Protein AF-A0A7W0FUE1-F1 (afdb_monomer)

Secondary structure (DSSP, 8-state):
-HHHHHHH----S-SS--PPPPPTT--HHHHSSEEEEEE--TTSEEEETTEEEEE--GGGHHHHTT-EEEEEE-TT--EEEEETTEEE-EEE-SGGGTTTS-----HHHHHH-PPP---PPPTT-HHHHHTTTTTS---

Sequence (139 aa):
MDEFNNKFSKKPRGQFDAHRPIDSDCDLKRILARCEVRTLTKDLSFSFHSRYSKIVEPQIVNRLNSKKIEIRQDFFGNLRVFYEERELKFAPIEEFIETQEARLVDNKDKELWKPKKTHCPRRNHPWKRNGYRSYVQKK

Solvent-accessible surface area (backbone atoms only — not comparable to full-atom values): 9140 Å² total; per-residue (Å²): 112,66,74,57,48,67,75,70,64,70,84,72,97,62,91,70,86,84,73,79,82,80,60,93,85,62,58,57,67,68,71,74,21,54,76,46,81,46,61,27,35,85,82,37,32,44,75,56,95,96,41,44,33,30,58,72,51,84,92,46,51,86,75,46,42,68,32,71,31,42,39,33,32,31,95,89,65,53,79,49,36,27,48,88,91,44,78,54,57,65,43,75,52,79,65,68,76,63,76,65,57,71,72,83,69,50,75,70,57,55,74,67,59,70,79,78,82,70,89,73,78,60,88,85,35,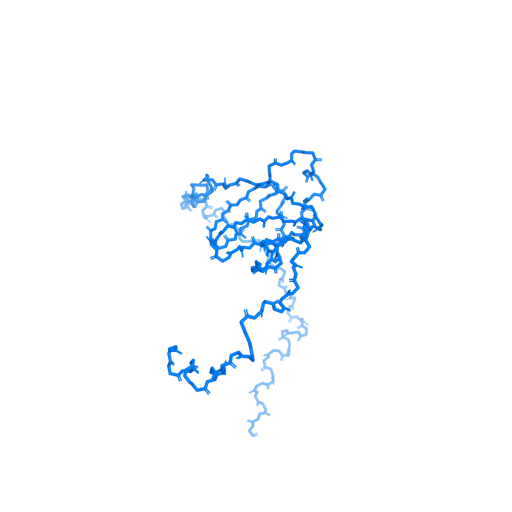66,72,68,68,57,71,76,66,80,82,78,79,85,130

Nearest PDB structures (foldseek):
  8b4h-assembly1_A  TM=6.522E-01  e=1.367E-03  Geobacillus stearothermophilus
  8wje-assembly2_E-2  TM=2.717E-01  e=3.021E+00  Bacillus phage SPO1

Radius of gyration: 27.84 Å; Cα contacts (8 Å, |Δi|>4): 119; chains: 1; bounding box: 56×69×71 Å

Structure (mmCIF, N/CA/C/O backbone):
data_AF-A0A7W0FUE1-F1
#
_entry.id   AF-A0A7W0FUE1-F1
#
loop_
_atom_site.group_PDB
_atom_site.id
_atom_site.type_symbol
_atom_site.label_atom_id
_atom_site.label_alt_id
_atom_site.label_comp_id
_atom_site.label_asym_id
_atom_site.label_entity_id
_atom_site.label_seq_id
_atom_site.pdbx_PDB_ins_code
_atom_site.Cartn_x
_atom_site.Cartn_y
_atom_site.Cartn_z
_atom_site.occupancy
_atom_site.B_iso_or_equiv
_atom_site.auth_seq_id
_atom_site.auth_comp_id
_atom_site.auth_asym_id
_atom_site.auth_atom_id
_atom_site.pdbx_PDB_model_num
ATOM 1 N N . MET A 1 1 ? -28.946 -11.403 7.476 1.00 63.22 1 MET A N 1
ATOM 2 C CA . MET A 1 1 ? -28.164 -10.674 8.501 1.00 63.22 1 MET A CA 1
ATOM 3 C C . MET A 1 1 ? -29.023 -10.414 9.733 1.00 63.22 1 MET A C 1
ATOM 5 O O . MET A 1 1 ? -28.592 -10.713 10.839 1.00 63.22 1 MET A O 1
ATOM 9 N N . ASP A 1 2 ? -30.271 -9.985 9.537 1.00 74.94 2 ASP A N 1
ATOM 10 C CA . ASP A 1 2 ? -31.214 -9.659 10.618 1.00 74.94 2 ASP A CA 1
ATOM 11 C C . ASP A 1 2 ? -31.546 -10.827 11.552 1.00 74.94 2 ASP A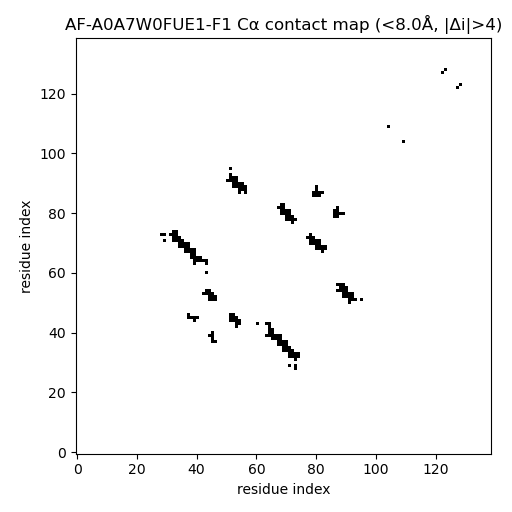 C 1
ATOM 13 O O . ASP A 1 2 ? -31.644 -10.650 12.763 1.00 74.94 2 ASP A O 1
ATOM 17 N N . GLU A 1 3 ? -31.635 -12.050 11.024 1.00 82.25 3 GLU A N 1
ATOM 18 C CA . GLU A 1 3 ? -31.939 -13.234 11.837 1.00 82.25 3 GLU A CA 1
ATOM 19 C C . GLU A 1 3 ? -30.837 -13.563 12.863 1.00 82.25 3 GLU A C 1
ATOM 21 O O . GLU A 1 3 ? -31.119 -14.022 13.970 1.00 82.25 3 GLU A O 1
ATOM 26 N N . PHE A 1 4 ? -29.574 -13.291 12.519 1.00 83.19 4 PHE A N 1
ATOM 27 C CA . PHE A 1 4 ? -28.440 -13.465 13.428 1.00 83.19 4 PHE A CA 1
ATOM 28 C C . PHE A 1 4 ? -28.345 -12.311 14.422 1.00 83.19 4 PHE A C 1
ATOM 30 O O . PHE A 1 4 ? -28.134 -12.547 15.612 1.00 83.19 4 PHE A O 1
ATOM 37 N N . ASN A 1 5 ? -28.584 -11.080 13.962 1.00 86.19 5 ASN A N 1
ATOM 38 C CA . ASN A 1 5 ? -28.639 -9.918 14.841 1.00 86.19 5 ASN A CA 1
ATOM 39 C C . ASN A 1 5 ? -29.691 -10.124 15.939 1.00 86.19 5 ASN A C 1
ATOM 41 O O . ASN A 1 5 ? -29.385 -9.900 17.104 1.00 86.19 5 ASN A O 1
ATOM 45 N N . ASN A 1 6 ? -30.874 -10.657 15.624 1.00 84.50 6 ASN A N 1
ATOM 46 C CA . ASN A 1 6 ? -31.910 -10.925 16.629 1.00 84.50 6 ASN A CA 1
ATOM 47 C C . ASN A 1 6 ? -31.505 -11.980 17.672 1.00 84.50 6 ASN A C 1
ATOM 49 O O . ASN A 1 6 ? -31.864 -11.848 18.838 1.00 84.50 6 ASN A O 1
ATOM 53 N N . LYS A 1 7 ? -30.747 -13.012 17.277 1.00 87.88 7 LYS A N 1
ATOM 54 C CA . LYS A 1 7 ? -30.308 -14.090 18.184 1.00 87.88 7 LYS A CA 1
ATOM 55 C C . LYS A 1 7 ? -29.190 -13.649 19.134 1.00 87.88 7 LYS A C 1
ATOM 57 O O . LYS A 1 7 ? -29.120 -14.146 20.255 1.00 87.88 7 LYS A O 1
ATOM 62 N N . PHE A 1 8 ? -28.324 -12.733 18.696 1.00 88.94 8 PHE A N 1
ATOM 63 C CA . PHE A 1 8 ? -27.112 -12.355 19.436 1.00 88.94 8 PHE A CA 1
ATOM 64 C C . PHE A 1 8 ? -27.120 -10.926 19.991 1.00 88.94 8 PHE A C 1
ATOM 66 O O . PHE A 1 8 ? -26.232 -10.570 20.767 1.00 88.94 8 PHE A O 1
ATOM 73 N N . SER A 1 9 ? -28.112 -10.102 19.642 1.00 88.44 9 SER A N 1
ATOM 74 C CA . SER A 1 9 ? -28.223 -8.746 20.183 1.00 88.44 9 SER A CA 1
ATOM 75 C C . SER A 1 9 ? -28.596 -8.775 21.659 1.00 88.44 9 SER A C 1
ATOM 77 O O . SER A 1 9 ? -29.559 -9.417 22.074 1.00 88.44 9 SER A O 1
ATOM 79 N N . LYS A 1 10 ? -27.863 -8.004 22.459 1.00 89.75 10 LYS A N 1
ATOM 80 C CA . LYS A 1 10 ? -28.157 -7.782 23.873 1.00 89.75 10 LYS A CA 1
ATOM 81 C C . LYS A 1 10 ? -28.365 -6.296 24.102 1.00 89.75 10 LYS A C 1
ATOM 83 O O . LYS A 1 10 ? -27.609 -5.478 23.583 1.00 89.75 10 LYS A O 1
ATOM 88 N N . LYS A 1 11 ? -29.385 -5.942 24.887 1.00 88.62 11 LYS A N 1
ATOM 89 C CA . LYS A 1 11 ? -29.613 -4.540 25.251 1.00 88.62 11 LYS A CA 1
ATOM 90 C C . LYS A 1 11 ? -28.397 -4.010 26.028 1.00 88.62 11 LYS A C 1
ATOM 92 O O . LYS A 1 11 ? -27.912 -4.720 26.918 1.00 88.62 11 LYS A O 1
ATOM 97 N N . PRO A 1 12 ? -27.905 -2.800 25.713 1.00 89.44 12 PRO A N 1
ATOM 98 C CA . PRO A 1 12 ? -26.817 -2.195 26.466 1.00 89.44 12 PRO A CA 1
ATOM 99 C C . PRO A 1 12 ? -27.251 -1.962 27.918 1.00 89.44 12 PRO A C 1
ATOM 101 O O . PRO A 1 12 ? -28.429 -1.742 28.203 1.00 89.44 12 PRO A O 1
ATOM 104 N N . ARG A 1 13 ? -26.293 -2.016 28.851 1.00 89.12 13 ARG A N 1
ATOM 105 C CA . ARG A 1 13 ? -26.558 -1.827 30.289 1.00 89.12 13 ARG A CA 1
ATOM 106 C C . ARG A 1 13 ? -26.971 -0.384 30.629 1.00 89.12 13 ARG A C 1
ATOM 108 O O . ARG A 1 13 ? -27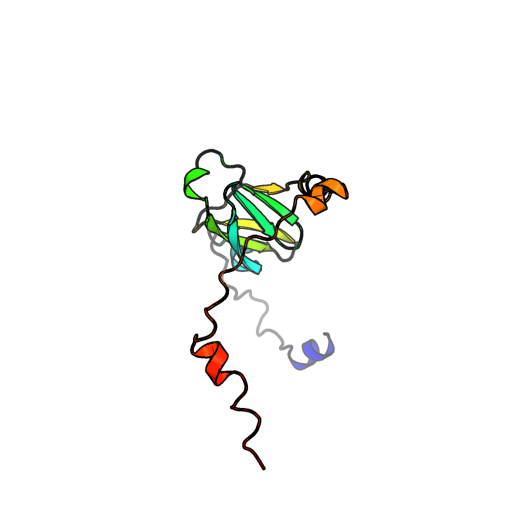.618 -0.171 31.647 1.00 89.12 13 ARG A O 1
ATOM 115 N N . GLY A 1 14 ? -26.617 0.584 29.788 1.00 91.12 14 GLY A N 1
ATOM 116 C CA . GLY A 1 14 ? -26.972 1.998 29.906 1.00 91.12 14 GLY A CA 1
ATOM 117 C C . GLY A 1 14 ? -26.669 2.742 28.603 1.00 91.12 14 GLY A C 1
ATOM 118 O O . GLY A 1 14 ? -26.087 2.161 27.692 1.00 91.12 14 GLY A O 1
ATOM 119 N N . GLN A 1 15 ? -27.074 4.010 28.510 1.00 89.12 15 GLN A N 1
ATOM 120 C CA . GLN A 1 15 ? -26.831 4.858 27.329 1.00 89.12 15 GLN A CA 1
ATOM 121 C C . GLN A 1 15 ? -25.467 5.565 27.331 1.00 89.12 15 GLN A C 1
ATOM 123 O O . GLN A 1 15 ? -25.146 6.249 26.365 1.00 89.12 15 GLN A O 1
ATOM 128 N N . PHE A 1 16 ? -24.680 5.446 28.403 1.00 91.12 16 PHE A N 1
ATOM 129 C CA . PHE A 1 16 ? -23.389 6.125 28.477 1.00 91.12 16 PHE A CA 1
ATOM 130 C C . PHE A 1 16 ? -22.373 5.475 27.533 1.00 91.12 16 PHE A C 1
ATOM 132 O O . PHE A 1 16 ? -22.318 4.249 27.409 1.00 91.12 16 PHE A O 1
ATOM 139 N N . ASP A 1 17 ? -21.561 6.307 26.884 1.00 89.38 17 ASP A N 1
ATOM 140 C CA . ASP A 1 17 ? -20.473 5.843 26.036 1.00 89.38 17 ASP A CA 1
ATOM 141 C C . ASP A 1 17 ? -19.307 5.359 26.909 1.00 89.38 17 ASP A C 1
ATOM 143 O O . ASP A 1 17 ? -18.710 6.129 27.661 1.00 89.38 17 ASP A O 1
ATOM 147 N N . ALA A 1 18 ? -19.024 4.058 26.850 1.00 90.38 18 ALA A N 1
ATOM 148 C CA . ALA A 1 18 ? -17.933 3.423 27.585 1.00 90.38 18 ALA A CA 1
ATOM 149 C C . ALA A 1 18 ? -16.675 3.220 26.722 1.00 90.38 18 ALA A C 1
ATOM 151 O O . ALA A 1 18 ? -15.718 2.591 27.183 1.00 90.38 18 ALA A O 1
ATOM 152 N N . HIS A 1 19 ? -16.676 3.677 25.464 1.00 90.06 19 HIS A N 1
ATOM 153 C CA . HIS A 1 19 ? -15.538 3.489 24.573 1.00 90.06 19 HIS A CA 1
ATOM 154 C C . HIS A 1 19 ? -14.358 4.368 24.988 1.00 90.06 19 HIS A C 1
ATOM 156 O O . HIS A 1 19 ? -14.504 5.489 25.477 1.00 90.06 19 HIS A O 1
ATOM 162 N N . ARG A 1 20 ? -13.150 3.850 24.759 1.00 90.12 20 ARG A N 1
ATOM 163 C CA . ARG A 1 20 ? -11.935 4.654 24.862 1.00 90.12 20 ARG A CA 1
ATOM 164 C C . ARG A 1 20 ? -11.859 5.571 23.633 1.00 90.12 20 ARG A C 1
ATOM 166 O O . ARG A 1 20 ? -11.996 5.053 22.522 1.00 90.12 20 ARG A O 1
ATOM 173 N N . PRO A 1 21 ? -11.616 6.884 23.800 1.00 90.25 21 PRO A N 1
ATOM 174 C CA . PRO A 1 21 ? -11.343 7.755 22.666 1.00 90.25 21 PRO A CA 1
ATOM 175 C C . PRO A 1 21 ? -10.100 7.263 21.920 1.00 90.25 21 PRO A C 1
ATOM 177 O O . PRO A 1 21 ? -9.165 6.733 22.517 1.00 90.25 21 PRO A O 1
ATOM 180 N N . ILE A 1 22 ? -10.110 7.416 20.603 1.00 89.81 22 ILE A N 1
ATOM 181 C CA . ILE A 1 22 ? -8.958 7.084 19.769 1.00 89.81 22 ILE A CA 1
ATOM 182 C C . ILE A 1 22 ? -7.878 8.147 19.970 1.00 89.81 22 ILE A C 1
ATOM 184 O O . ILE A 1 22 ? -8.178 9.342 19.957 1.00 89.81 22 ILE A O 1
ATOM 188 N N . ASP A 1 23 ? -6.633 7.702 20.134 1.00 91.50 23 ASP A N 1
ATOM 189 C CA . ASP A 1 23 ? -5.480 8.597 20.205 1.00 91.50 23 ASP A CA 1
ATOM 190 C C . ASP A 1 23 ? -5.328 9.376 18.893 1.00 91.50 23 ASP A C 1
ATOM 192 O O . ASP A 1 23 ? -5.528 8.834 17.804 1.00 91.50 23 ASP A O 1
ATOM 196 N N . SER A 1 24 ? -4.931 10.645 18.977 1.00 87.56 24 SER A N 1
ATOM 197 C CA . SER A 1 24 ? -4.775 11.524 17.807 1.00 87.56 24 SER A CA 1
ATOM 198 C C . SER A 1 24 ? -3.764 11.009 16.779 1.00 87.56 24 SER A C 1
ATOM 200 O O . SER A 1 24 ? -3.889 11.309 15.594 1.00 87.56 24 SER A O 1
ATOM 202 N N . ASP A 1 25 ? -2.808 10.192 17.219 1.00 89.50 25 ASP A N 1
ATOM 203 C CA . ASP A 1 25 ? -1.738 9.648 16.380 1.00 89.50 25 ASP A CA 1
ATOM 204 C C . ASP A 1 25 ? -2.117 8.298 15.737 1.00 89.50 25 ASP A C 1
ATOM 206 O O . ASP A 1 25 ? -1.354 7.727 14.953 1.00 89.50 25 ASP A O 1
ATOM 210 N N . CYS A 1 26 ? -3.303 7.760 16.049 1.00 90.88 26 CYS A N 1
ATOM 211 C CA . CYS A 1 26 ? -3.761 6.482 15.514 1.00 90.88 26 CYS A CA 1
ATOM 212 C C . CYS A 1 26 ? -4.316 6.624 14.087 1.00 90.88 26 CYS A C 1
ATOM 214 O O . CYS A 1 26 ? -5.451 7.046 13.861 1.00 90.88 26 CYS A O 1
ATOM 216 N N . ASP A 1 27 ? -3.546 6.158 13.102 1.00 90.88 27 ASP A N 1
ATOM 217 C CA . ASP A 1 27 ? -3.982 6.055 11.706 1.00 90.88 27 ASP A CA 1
ATOM 218 C C . ASP A 1 27 ? -4.855 4.805 11.479 1.00 90.88 27 ASP A C 1
ATOM 220 O O . ASP A 1 27 ? -4.394 3.747 11.036 1.00 90.88 27 ASP A O 1
ATOM 224 N N . LEU A 1 28 ? -6.155 4.928 11.767 1.00 90.81 28 LEU A N 1
ATOM 225 C CA . LEU A 1 28 ? -7.127 3.847 11.561 1.00 90.81 28 LEU A CA 1
ATOM 226 C C . LEU A 1 28 ? -7.197 3.363 10.111 1.00 90.81 28 LEU A C 1
ATOM 228 O O . LEU A 1 28 ? -7.376 2.166 9.878 1.00 90.81 28 LEU A O 1
ATOM 232 N N . LYS A 1 29 ? -7.025 4.268 9.138 1.00 90.56 29 LYS A N 1
ATOM 233 C CA . LYS A 1 29 ? -7.051 3.914 7.712 1.00 90.56 29 LYS A CA 1
ATOM 234 C C . LYS A 1 29 ? -5.903 2.975 7.371 1.00 90.56 29 LYS A C 1
ATOM 236 O O . LYS A 1 29 ? -6.061 2.083 6.549 1.00 90.56 29 LYS A O 1
ATOM 241 N N . ARG A 1 30 ? -4.745 3.157 8.006 1.00 91.06 30 ARG A N 1
ATOM 242 C CA . ARG A 1 30 ? -3.611 2.242 7.874 1.00 91.06 30 ARG A CA 1
ATOM 243 C C . ARG A 1 30 ? -3.849 0.931 8.626 1.00 91.06 30 ARG A C 1
ATOM 245 O O . ARG A 1 30 ? -3.518 -0.119 8.076 1.00 91.06 30 ARG A O 1
ATOM 252 N N . ILE A 1 31 ? -4.378 0.973 9.851 1.00 92.06 31 ILE A N 1
ATOM 253 C CA . ILE A 1 31 ? -4.544 -0.207 10.726 1.00 92.06 31 ILE A CA 1
ATOM 254 C C . ILE A 1 31 ? -5.589 -1.188 10.181 1.00 92.06 31 ILE A C 1
ATOM 256 O O . ILE A 1 31 ? -5.355 -2.393 10.188 1.00 92.06 31 ILE A O 1
ATOM 260 N N . LEU A 1 32 ? -6.724 -0.678 9.701 1.00 93.31 32 LEU A N 1
ATOM 261 C CA . LEU A 1 32 ? -7.861 -1.495 9.264 1.00 93.31 32 LEU A CA 1
ATOM 262 C C . LEU A 1 32 ? -7.810 -1.873 7.774 1.00 93.31 32 LEU A C 1
ATOM 264 O O . LEU A 1 32 ? -8.688 -2.584 7.288 1.00 93.31 32 LEU A O 1
ATOM 268 N N . ALA A 1 33 ? -6.794 -1.415 7.041 1.00 95.50 33 ALA A N 1
ATOM 269 C CA . ALA A 1 33 ? -6.636 -1.719 5.626 1.00 95.50 33 ALA A CA 1
ATOM 270 C C . ALA A 1 33 ? -6.188 -3.166 5.376 1.00 95.50 33 ALA A C 1
ATOM 272 O O . ALA A 1 33 ? -5.394 -3.749 6.118 1.00 95.50 33 ALA A O 1
ATOM 273 N N . ARG A 1 34 ? -6.615 -3.718 4.237 1.00 94.88 34 ARG A N 1
ATOM 274 C CA . ARG A 1 34 ? -6.070 -4.964 3.691 1.00 94.88 34 ARG A CA 1
ATOM 275 C C . ARG A 1 34 ? -4.609 -4.738 3.308 1.00 94.88 34 ARG A C 1
ATOM 277 O O . ARG A 1 34 ? -4.325 -3.873 2.486 1.00 94.88 34 ARG A O 1
ATOM 284 N N . CYS A 1 35 ? -3.702 -5.529 3.874 1.00 95.19 35 CYS A N 1
ATOM 285 C CA . CYS A 1 35 ? -2.266 -5.422 3.625 1.00 95.19 35 CYS A CA 1
ATOM 286 C C . CYS A 1 35 ? -1.772 -6.537 2.696 1.00 95.19 35 CYS A C 1
ATOM 288 O O . CYS A 1 35 ? -2.126 -7.705 2.868 1.00 95.19 35 CYS A O 1
ATOM 290 N N . GLU A 1 36 ? -0.929 -6.183 1.730 1.00 95.56 36 GLU A N 1
ATOM 291 C CA . GLU A 1 36 ? -0.266 -7.123 0.837 1.00 95.56 36 GLU A CA 1
ATOM 292 C C . GLU A 1 36 ? 1.177 -6.692 0.566 1.00 95.56 36 GLU A C 1
ATOM 294 O O . GLU A 1 36 ? 1.450 -5.525 0.291 1.00 95.56 36 GLU A O 1
ATOM 299 N N . VAL A 1 37 ? 2.115 -7.637 0.617 1.00 96.69 37 VAL A N 1
ATOM 300 C CA . VAL A 1 37 ? 3.533 -7.350 0.380 1.00 96.69 37 VAL A CA 1
ATOM 301 C C . VAL A 1 37 ? 3.883 -7.611 -1.078 1.00 96.69 37 VAL A C 1
ATOM 303 O O . VAL A 1 37 ? 3.651 -8.706 -1.593 1.00 96.69 37 VAL A O 1
ATOM 306 N N . ARG A 1 38 ? 4.496 -6.627 -1.739 1.00 95.44 38 ARG A N 1
ATOM 307 C CA . ARG A 1 38 ? 4.993 -6.747 -3.117 1.00 95.44 38 ARG A CA 1
ATOM 308 C C . ARG A 1 38 ? 6.454 -6.340 -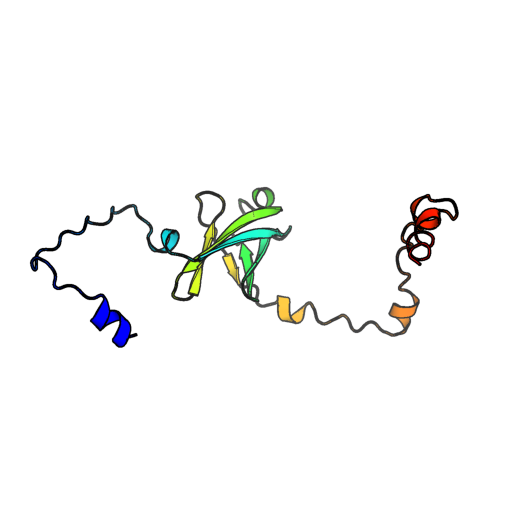3.205 1.00 95.44 38 ARG A C 1
ATOM 310 O O . ARG A 1 38 ? 6.946 -5.581 -2.382 1.00 95.44 38 ARG A O 1
ATOM 317 N N . THR A 1 39 ? 7.158 -6.861 -4.202 1.00 95.25 39 THR A N 1
ATOM 318 C CA . THR A 1 39 ? 8.545 -6.475 -4.479 1.00 95.25 39 THR A CA 1
ATOM 319 C C . THR A 1 39 ? 8.558 -5.467 -5.617 1.00 95.25 39 THR A C 1
ATOM 321 O O . THR A 1 39 ? 7.960 -5.726 -6.662 1.00 95.25 39 THR A O 1
ATOM 324 N N . LEU A 1 40 ? 9.237 -4.337 -5.422 1.00 94.06 40 LEU A N 1
ATOM 325 C CA . LEU A 1 40 ? 9.439 -3.347 -6.476 1.00 94.06 40 LEU A CA 1
ATOM 326 C C . LEU A 1 40 ? 10.373 -3.889 -7.559 1.00 94.06 40 LEU A C 1
ATOM 328 O O . LEU A 1 40 ? 11.385 -4.528 -7.267 1.00 94.06 40 LEU A O 1
ATOM 332 N N . THR A 1 41 ? 10.056 -3.594 -8.816 1.00 91.31 41 THR A N 1
ATOM 333 C CA . THR A 1 41 ? 10.952 -3.868 -9.943 1.00 91.31 41 THR A CA 1
ATOM 334 C C . THR A 1 41 ? 12.136 -2.894 -9.964 1.00 91.31 41 THR A C 1
ATOM 336 O O . THR A 1 41 ? 12.218 -1.948 -9.174 1.00 91.31 41 THR A O 1
ATOM 339 N N . LYS A 1 42 ? 13.054 -3.098 -10.916 1.00 87.75 42 LYS A N 1
ATOM 340 C CA . LYS A 1 42 ? 14.180 -2.187 -11.159 1.00 87.75 42 LYS A CA 1
ATOM 341 C C . LYS A 1 42 ? 13.727 -0.756 -11.471 1.00 87.75 42 LYS A C 1
ATOM 343 O O . LYS A 1 42 ? 14.390 0.186 -11.052 1.00 87.75 42 LYS A O 1
ATOM 348 N N . ASP A 1 43 ? 12.579 -0.607 -12.127 1.00 87.94 43 ASP A N 1
ATOM 349 C CA . ASP A 1 43 ? 12.012 0.689 -12.509 1.00 87.94 43 ASP A CA 1
ATOM 350 C C . ASP A 1 43 ? 11.061 1.258 -11.445 1.00 87.94 43 ASP A C 1
ATOM 352 O O . ASP A 1 43 ? 10.300 2.183 -11.731 1.00 87.94 43 ASP A O 1
ATOM 356 N N . LEU A 1 44 ? 11.089 0.701 -10.226 1.00 91.50 44 LEU A N 1
ATOM 357 C CA . LEU A 1 44 ? 10.197 1.030 -9.107 1.00 91.50 44 LEU A CA 1
ATOM 358 C C . LEU A 1 44 ? 8.710 0.905 -9.440 1.00 91.50 44 LEU A C 1
ATOM 360 O O . LEU A 1 44 ? 7.880 1.660 -8.925 1.00 91.50 44 LEU A O 1
ATOM 364 N N . SER A 1 45 ? 8.370 -0.041 -10.307 1.00 92.50 45 SER A N 1
ATOM 365 C CA . SER A 1 45 ? 6.986 -0.388 -10.584 1.00 92.50 45 SER A CA 1
ATOM 366 C C . SER A 1 45 ? 6.537 -1.574 -9.738 1.00 92.50 45 SER A C 1
ATOM 368 O O . SER A 1 45 ? 7.338 -2.411 -9.309 1.00 92.50 45 SER A O 1
ATOM 370 N N . PHE A 1 46 ? 5.236 -1.638 -9.493 1.00 93.31 46 PHE A N 1
ATOM 371 C CA . PHE A 1 46 ? 4.561 -2.777 -8.889 1.00 93.31 46 PHE A CA 1
ATOM 372 C C . PHE A 1 46 ? 3.173 -2.937 -9.513 1.00 93.31 46 PHE A C 1
ATOM 374 O O . PHE A 1 46 ? 2.632 -2.005 -10.111 1.00 93.31 46 PHE A O 1
ATOM 381 N N . SER A 1 47 ? 2.593 -4.126 -9.362 1.00 92.88 47 SER A N 1
ATOM 382 C CA . SER A 1 47 ? 1.212 -4.393 -9.748 1.00 92.88 47 SER A CA 1
ATOM 383 C C . SER A 1 47 ? 0.375 -4.807 -8.546 1.00 92.88 47 SER A C 1
ATOM 385 O O . SER A 1 47 ? 0.847 -5.495 -7.636 1.00 92.88 47 SER A O 1
ATOM 387 N N . PHE A 1 48 ? -0.881 -4.376 -8.547 1.00 92.94 48 PHE A N 1
ATOM 388 C CA . PHE A 1 48 ? -1.858 -4.698 -7.518 1.00 92.94 48 PHE A CA 1
ATOM 389 C C . PHE A 1 48 ? -3.251 -4.739 -8.143 1.00 92.94 48 PHE A C 1
ATOM 391 O O . PHE A 1 48 ? -3.670 -3.767 -8.764 1.00 92.94 48 PHE A O 1
ATOM 398 N N . HIS A 1 49 ? -3.961 -5.863 -7.998 1.00 89.62 49 HIS A N 1
ATOM 399 C CA . HIS A 1 49 ? -5.314 -6.064 -8.544 1.00 89.62 49 HIS A CA 1
ATOM 400 C C . HIS A 1 49 ? -5.465 -5.577 -10.000 1.00 89.62 49 HIS A C 1
ATOM 402 O O . HIS A 1 49 ? -6.327 -4.759 -10.314 1.00 89.62 49 HIS A O 1
ATOM 408 N N . SER A 1 50 ? -4.581 -6.056 -10.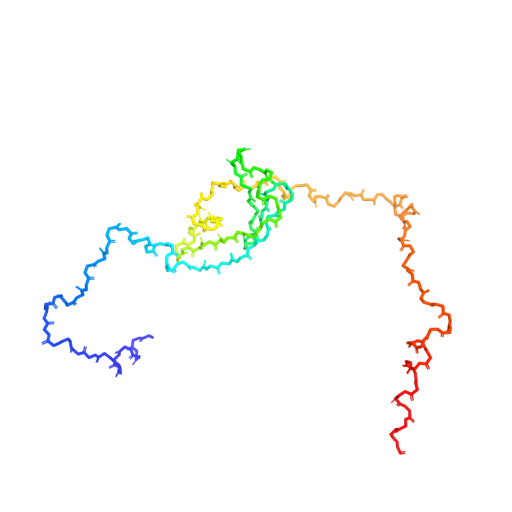881 1.00 85.94 50 SER A N 1
ATOM 409 C CA . SER A 1 50 ? -4.554 -5.716 -12.316 1.00 85.94 50 SER A CA 1
ATOM 410 C C . SER A 1 50 ? -4.285 -4.242 -12.646 1.00 85.94 50 SER A C 1
ATOM 412 O O . SER A 1 50 ? -4.440 -3.838 -13.794 1.00 85.94 50 SER A O 1
ATOM 414 N N . ARG A 1 51 ? -3.851 -3.435 -11.672 1.00 88.12 51 ARG A N 1
ATOM 415 C CA . ARG A 1 51 ? -3.373 -2.066 -11.888 1.00 88.12 51 ARG A CA 1
ATOM 416 C C . ARG A 1 51 ? -1.865 -2.016 -11.718 1.00 88.12 51 ARG A C 1
ATOM 418 O O . ARG A 1 51 ? -1.327 -2.609 -10.781 1.00 88.12 51 ARG A O 1
ATOM 425 N N . TYR A 1 52 ? -1.200 -1.303 -12.616 1.00 90.94 52 TYR A N 1
ATOM 426 C CA . TYR A 1 52 ? 0.234 -1.056 -12.558 1.00 90.94 52 TYR A CA 1
ATOM 427 C C . TYR A 1 52 ? 0.483 0.364 -12.076 1.00 90.94 52 TYR A C 1
ATOM 429 O O . TYR A 1 52 ? -0.149 1.310 -12.542 1.00 90.94 52 TYR A O 1
ATOM 437 N N . SER A 1 53 ? 1.418 0.498 -11.147 1.00 93.12 53 SER A N 1
ATOM 438 C CA . SER A 1 53 ? 1.772 1.773 -10.537 1.00 93.12 53 SER A CA 1
ATOM 439 C C . SER A 1 53 ? 3.281 1.879 -10.390 1.00 93.12 53 SER A C 1
ATOM 441 O O . SER A 1 53 ? 3.981 0.871 -10.260 1.00 93.12 53 SER A O 1
ATOM 443 N N . LYS A 1 54 ? 3.789 3.110 -10.391 1.00 92.62 54 LYS A N 1
ATOM 444 C CA . LYS A 1 54 ? 5.209 3.424 -10.222 1.00 92.62 54 LYS A CA 1
ATOM 445 C C . LYS A 1 54 ? 5.411 4.403 -9.080 1.00 92.62 54 LYS A C 1
ATOM 447 O O . LYS A 1 54 ? 4.639 5.347 -8.937 1.00 92.62 54 LYS A O 1
ATOM 452 N N . ILE A 1 55 ? 6.458 4.193 -8.287 1.00 93.69 55 ILE A N 1
ATOM 453 C CA . ILE A 1 55 ? 6.870 5.142 -7.247 1.00 93.69 55 ILE A CA 1
ATOM 454 C C . ILE A 1 55 ? 7.438 6.408 -7.905 1.00 93.69 55 ILE A C 1
ATOM 456 O O . ILE A 1 55 ? 8.313 6.324 -8.768 1.00 93.69 55 ILE A O 1
ATOM 460 N N . VAL A 1 56 ? 6.965 7.584 -7.484 1.00 90.25 56 VAL A N 1
ATOM 461 C CA . VAL A 1 56 ? 7.312 8.901 -8.062 1.00 90.25 56 VAL A CA 1
ATOM 462 C C . VAL A 1 56 ? 8.159 9.711 -7.076 1.00 90.25 56 VAL A C 1
ATOM 464 O O . VAL A 1 56 ? 7.883 10.868 -6.767 1.00 90.25 56 VAL A O 1
ATOM 467 N N . GLU A 1 57 ? 9.204 9.086 -6.537 1.00 85.25 57 GLU A N 1
ATOM 468 C CA . GLU A 1 57 ? 10.132 9.725 -5.599 1.00 85.25 57 GLU A CA 1
ATOM 469 C C . GLU A 1 57 ? 11.578 9.588 -6.104 1.00 85.25 57 GLU A C 1
ATOM 471 O O . GLU A 1 57 ? 12.231 8.568 -5.866 1.00 85.25 57 GLU A O 1
ATOM 476 N N . PRO A 1 58 ? 12.120 10.609 -6.796 1.00 68.94 58 PRO A N 1
ATOM 477 C CA . PRO A 1 58 ? 13.410 10.500 -7.483 1.00 68.94 58 PRO A CA 1
ATOM 478 C C . PRO A 1 58 ? 14.600 10.314 -6.529 1.00 68.94 58 PRO A C 1
ATOM 480 O O . PRO A 1 58 ? 15.619 9.743 -6.904 1.00 68.94 58 PRO A O 1
ATOM 483 N N . GLN A 1 59 ? 14.475 10.745 -5.271 1.00 77.25 59 GLN A N 1
ATOM 484 C CA . GLN A 1 59 ? 15.575 10.720 -4.300 1.00 77.25 59 GLN A CA 1
ATOM 485 C C . GLN A 1 59 ? 15.877 9.326 -3.723 1.00 77.25 59 GLN A C 1
ATOM 487 O O . GLN A 1 59 ? 16.925 9.122 -3.115 1.00 77.25 59 GLN A O 1
ATOM 492 N N . ILE A 1 60 ? 14.970 8.360 -3.887 1.00 74.56 60 ILE A N 1
ATOM 493 C CA . ILE A 1 60 ? 15.055 7.040 -3.234 1.00 74.56 60 ILE A CA 1
ATOM 494 C C . ILE A 1 60 ? 15.147 5.879 -4.228 1.00 74.56 60 ILE A C 1
ATOM 496 O O . ILE A 1 60 ? 15.176 4.719 -3.816 1.00 74.56 60 ILE A O 1
ATOM 500 N N . VAL A 1 61 ? 15.265 6.183 -5.525 1.00 70.94 61 VAL A N 1
ATOM 501 C CA . VAL A 1 61 ? 15.210 5.206 -6.622 1.00 70.94 61 VAL A CA 1
ATOM 502 C C . VAL A 1 61 ? 16.192 4.054 -6.426 1.00 70.94 61 VAL A C 1
ATOM 504 O O . VAL A 1 61 ? 15.805 2.888 -6.423 1.00 70.94 61 VAL A O 1
ATOM 507 N N . ASN A 1 62 ? 17.458 4.365 -6.154 1.00 74.62 62 ASN A N 1
ATOM 508 C CA . ASN A 1 62 ? 18.479 3.331 -5.982 1.00 74.62 62 ASN A CA 1
ATOM 509 C C . ASN A 1 62 ? 18.308 2.519 -4.687 1.00 74.62 62 ASN A C 1
ATOM 511 O O . ASN A 1 62 ? 18.767 1.383 -4.618 1.00 74.62 62 ASN A O 1
ATOM 515 N N . ARG A 1 63 ? 17.651 3.078 -3.663 1.00 83.38 63 ARG A N 1
ATOM 516 C CA . ARG A 1 63 ? 17.466 2.420 -2.358 1.00 83.38 63 ARG A CA 1
ATOM 517 C C . ARG A 1 63 ? 16.299 1.434 -2.358 1.00 83.38 63 ARG A C 1
ATOM 519 O O . ARG A 1 63 ? 16.351 0.444 -1.632 1.00 83.38 63 ARG A O 1
ATOM 526 N N . LEU A 1 64 ? 15.270 1.709 -3.161 1.00 86.81 64 LEU A N 1
ATOM 527 C CA . LEU A 1 64 ? 14.026 0.937 -3.203 1.00 86.81 64 LEU A CA 1
ATOM 528 C C . LEU A 1 64 ? 14.000 -0.173 -4.261 1.00 86.81 64 LEU A C 1
ATOM 530 O O . LEU A 1 64 ? 13.084 -0.996 -4.263 1.00 86.81 64 LEU A O 1
ATOM 534 N N . ASN A 1 65 ? 14.997 -0.235 -5.140 1.00 87.88 65 ASN A N 1
ATOM 535 C CA . ASN A 1 65 ? 15.088 -1.293 -6.139 1.00 87.88 65 ASN A CA 1
ATOM 536 C C . ASN A 1 65 ? 15.096 -2.683 -5.472 1.00 87.88 65 ASN A C 1
ATOM 538 O O . ASN A 1 65 ? 15.898 -2.948 -4.574 1.00 87.88 65 ASN A O 1
ATOM 542 N N . SER A 1 66 ? 14.209 -3.576 -5.929 1.00 89.62 66 SER A N 1
ATOM 543 C CA . SER A 1 66 ? 14.077 -4.956 -5.437 1.00 89.62 66 SER A CA 1
ATOM 544 C C . SER A 1 66 ? 13.721 -5.065 -3.949 1.00 89.62 66 SER A C 1
ATOM 546 O O . SER A 1 66 ? 13.869 -6.128 -3.341 1.00 89.62 66 SER A O 1
ATOM 548 N N . LYS A 1 67 ? 13.240 -3.974 -3.342 1.00 94.06 67 LYS A N 1
ATOM 549 C CA . LYS A 1 67 ? 12.763 -3.967 -1.961 1.00 94.06 67 LYS A CA 1
ATOM 550 C C . LYS A 1 67 ? 11.311 -4.411 -1.877 1.00 94.06 67 LYS A C 1
ATOM 552 O O . LYS A 1 67 ? 10.530 -4.244 -2.814 1.00 94.06 67 LYS A O 1
ATOM 557 N N . LYS A 1 68 ? 10.963 -4.979 -0.723 1.00 95.94 68 LYS A N 1
ATOM 558 C CA . LYS A 1 68 ? 9.585 -5.307 -0.369 1.00 95.94 68 LYS A CA 1
ATOM 559 C C . LYS A 1 68 ? 8.887 -4.053 0.141 1.00 95.94 68 LYS A C 1
ATO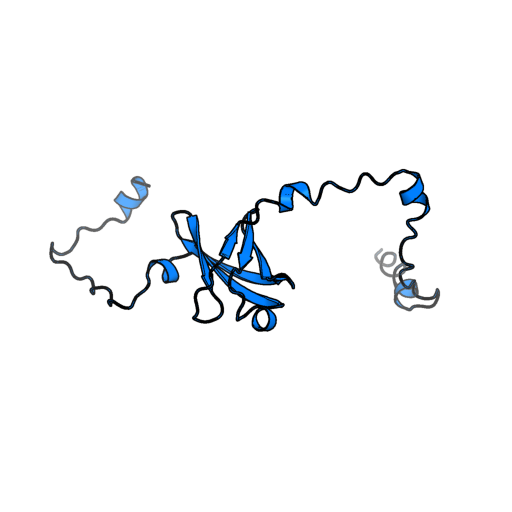M 561 O O . LYS A 1 68 ? 9.436 -3.354 0.986 1.00 95.94 68 LYS A O 1
ATOM 566 N N . ILE A 1 69 ? 7.695 -3.807 -0.370 1.00 95.81 69 ILE A N 1
ATOM 567 C CA . ILE A 1 69 ? 6.795 -2.732 0.028 1.00 95.81 69 ILE A CA 1
ATOM 568 C C . ILE A 1 69 ? 5.485 -3.328 0.532 1.00 95.81 69 ILE A C 1
ATOM 570 O O . ILE A 1 69 ? 5.069 -4.400 0.086 1.00 95.81 69 ILE A O 1
ATOM 574 N N . GLU A 1 70 ? 4.832 -2.620 1.444 1.00 96.81 70 GLU A N 1
ATOM 575 C CA . GLU A 1 70 ? 3.482 -2.924 1.904 1.00 96.81 70 GLU A CA 1
ATOM 576 C C . GLU A 1 70 ? 2.478 -2.076 1.132 1.00 96.81 70 GLU A C 1
ATOM 578 O O . GLU A 1 70 ? 2.512 -0.848 1.172 1.00 96.81 70 GLU A O 1
ATOM 583 N N . ILE A 1 71 ? 1.554 -2.733 0.448 1.00 96.62 71 ILE A N 1
ATOM 584 C CA . ILE A 1 71 ? 0.414 -2.096 -0.196 1.00 96.62 71 ILE A CA 1
ATOM 585 C C . ILE A 1 71 ? -0.773 -2.260 0.740 1.00 96.62 71 ILE A C 1
ATOM 587 O O . ILE A 1 71 ? -1.116 -3.377 1.129 1.00 96.62 71 ILE A O 1
ATOM 591 N N . ARG A 1 72 ? -1.398 -1.144 1.107 1.00 96.38 72 ARG A N 1
ATOM 592 C CA . ARG A 1 72 ? -2.562 -1.108 1.987 1.00 96.38 72 ARG A CA 1
ATOM 593 C C . ARG A 1 72 ? -3.762 -0.564 1.232 1.00 96.38 72 ARG A C 1
ATOM 595 O O . ARG A 1 72 ? -3.708 0.543 0.699 1.00 96.38 72 ARG A O 1
ATOM 602 N N . GLN A 1 73 ? -4.829 -1.355 1.190 1.00 96.00 73 GLN A N 1
ATOM 603 C CA . GLN A 1 73 ? -6.098 -0.988 0.579 1.00 96.00 73 GLN A CA 1
ATOM 604 C C . GLN A 1 73 ? -7.173 -0.828 1.651 1.00 96.00 73 GLN A C 1
ATOM 606 O O . GLN A 1 73 ? -7.482 -1.773 2.377 1.00 96.00 73 GLN A O 1
ATOM 611 N N . ASP A 1 74 ? -7.741 0.368 1.738 1.00 94.12 74 ASP A N 1
ATOM 612 C CA . ASP A 1 74 ? -8.880 0.652 2.610 1.00 94.12 74 ASP A CA 1
ATOM 613 C C . ASP A 1 74 ? -10.161 -0.026 2.084 1.00 94.12 74 ASP A C 1
ATOM 615 O O . ASP A 1 74 ? -10.246 -0.404 0.914 1.00 94.12 74 ASP A O 1
ATOM 619 N N . PHE A 1 75 ? -11.193 -0.131 2.918 1.00 89.62 75 PHE A N 1
ATOM 620 C CA . PHE A 1 75 ? -12.496 -0.686 2.550 1.00 89.62 75 PHE A CA 1
ATOM 621 C C . PHE A 1 75 ? -13.152 0.064 1.378 1.00 89.62 75 PHE A C 1
ATOM 623 O O . PHE A 1 75 ? -13.836 -0.537 0.554 1.00 89.62 75 PHE A O 1
ATOM 630 N N . PHE A 1 76 ? -12.880 1.365 1.249 1.00 91.69 76 PHE A N 1
ATOM 631 C CA . PHE A 1 76 ? -13.329 2.186 0.119 1.00 91.69 76 PHE A CA 1
ATOM 632 C C . PHE A 1 76 ? -12.502 1.988 -1.165 1.00 91.69 76 PHE A C 1
ATOM 634 O O . PHE A 1 76 ? -12.773 2.624 -2.179 1.00 91.69 76 PHE A O 1
ATOM 641 N N . GLY A 1 77 ? -11.471 1.139 -1.136 1.00 89.44 77 GLY A N 1
ATOM 642 C CA . GLY A 1 77 ? -10.599 0.859 -2.278 1.00 89.44 77 GLY A CA 1
ATOM 643 C C . GLY A 1 77 ? -9.420 1.823 -2.444 1.00 89.44 77 GLY A C 1
ATOM 644 O O . GLY A 1 77 ? -8.638 1.650 -3.381 1.00 89.44 77 GLY A O 1
ATOM 645 N N . ASN A 1 78 ? -9.254 2.798 -1.543 1.00 92.94 78 ASN A N 1
ATOM 646 C CA . ASN A 1 78 ? -8.121 3.726 -1.549 1.00 92.94 78 ASN A CA 1
ATOM 647 C C . ASN A 1 78 ? -6.809 2.989 -1.273 1.00 92.94 78 ASN A C 1
ATOM 649 O O . ASN A 1 78 ? -6.736 2.184 -0.344 1.00 92.94 78 ASN A O 1
ATOM 653 N N . LEU A 1 79 ? -5.774 3.296 -2.056 1.00 94.56 79 LEU A N 1
ATOM 654 C CA . LEU A 1 79 ? -4.469 2.650 -1.958 1.00 94.56 79 LEU A CA 1
ATOM 655 C C . LEU A 1 79 ? -3.430 3.570 -1.336 1.00 94.56 79 LEU A C 1
ATOM 657 O O . LEU A 1 79 ? -3.279 4.719 -1.744 1.00 94.56 79 LEU A O 1
ATOM 661 N N . ARG A 1 80 ? -2.672 3.016 -0.394 1.00 96.06 80 ARG A N 1
ATOM 662 C CA . ARG A 1 80 ? -1.481 3.622 0.200 1.00 96.06 80 ARG A CA 1
ATOM 663 C C . ARG A 1 80 ? -0.344 2.616 0.137 1.00 96.06 80 ARG A C 1
ATOM 665 O O . ARG A 1 80 ? -0.569 1.412 0.261 1.00 96.06 80 ARG A O 1
ATOM 672 N N . VAL A 1 81 ? 0.872 3.096 -0.078 1.00 95.75 81 VAL A N 1
ATOM 673 C CA . VAL A 1 81 ? 2.055 2.244 -0.234 1.00 95.75 81 VAL A CA 1
ATOM 674 C C . VAL A 1 81 ? 3.081 2.655 0.798 1.00 95.75 81 VAL A C 1
ATOM 676 O O . VAL A 1 81 ? 3.341 3.840 0.966 1.00 95.75 81 VAL A O 1
ATOM 679 N N . PHE A 1 82 ? 3.673 1.679 1.474 1.00 95.19 82 PHE A N 1
ATOM 680 C CA . PHE A 1 82 ? 4.655 1.907 2.519 1.00 95.19 82 PHE A CA 1
ATOM 681 C C . PHE A 1 82 ? 5.928 1.123 2.247 1.00 95.19 82 PHE A C 1
ATOM 683 O O . PHE A 1 82 ? 5.904 -0.021 1.790 1.00 95.19 82 PHE A O 1
ATOM 690 N N . TYR A 1 83 ? 7.048 1.742 2.588 1.00 94.06 83 TYR A N 1
ATOM 691 C CA . TYR A 1 83 ? 8.305 1.055 2.807 1.00 94.06 83 TYR A CA 1
ATOM 692 C C . TYR A 1 83 ? 8.695 1.284 4.263 1.00 94.06 83 TYR A C 1
ATOM 694 O O . TYR A 1 83 ? 8.928 2.424 4.669 1.00 94.06 83 TYR A O 1
ATOM 702 N N . GLU A 1 84 ? 8.713 0.203 5.046 1.00 90.12 84 GLU A N 1
ATOM 703 C CA . GLU A 1 84 ? 8.858 0.261 6.505 1.00 90.12 84 GLU A CA 1
ATOM 704 C C . GLU A 1 84 ? 7.754 1.151 7.118 1.00 90.12 84 GLU A C 1
ATOM 706 O O . GLU A 1 84 ? 6.563 0.864 6.970 1.00 90.12 84 GLU A O 1
ATOM 711 N N . GLU A 1 85 ? 8.113 2.248 7.784 1.00 90.25 85 GLU A N 1
ATOM 712 C CA . GLU A 1 85 ? 7.150 3.184 8.377 1.00 90.25 85 GLU A CA 1
ATOM 713 C C . GLU A 1 85 ? 6.801 4.370 7.473 1.00 90.25 85 GLU A C 1
ATOM 715 O O . GLU A 1 85 ? 5.887 5.134 7.786 1.00 90.25 85 GLU A O 1
ATOM 720 N N . ARG A 1 86 ? 7.484 4.516 6.334 1.00 91.44 86 ARG A N 1
ATOM 721 C CA . ARG A 1 86 ? 7.332 5.672 5.453 1.00 91.44 86 ARG A CA 1
ATOM 722 C C . ARG A 1 86 ? 6.333 5.399 4.337 1.00 91.44 86 ARG A C 1
ATOM 724 O O . ARG A 1 86 ? 6.461 4.426 3.596 1.00 91.44 86 ARG A O 1
ATOM 731 N N . GLU A 1 87 ? 5.385 6.313 4.176 1.00 94.19 87 GLU A N 1
ATOM 732 C CA . GLU A 1 87 ? 4.466 6.326 3.040 1.00 94.19 87 GLU A CA 1
ATOM 733 C C . GLU A 1 87 ? 5.174 6.811 1.767 1.00 94.19 87 GLU A C 1
ATOM 735 O O . GLU A 1 87 ? 5.904 7.806 1.787 1.00 94.19 87 GLU A O 1
ATOM 740 N N . LEU A 1 88 ? 4.963 6.087 0.669 1.00 94.19 88 LEU A N 1
ATOM 741 C CA . LEU A 1 88 ? 5.556 6.352 -0.634 1.00 94.19 88 LEU A CA 1
ATOM 742 C C . LEU A 1 88 ? 4.536 6.964 -1.593 1.00 94.19 88 LEU A C 1
ATOM 744 O O . LEU A 1 88 ? 3.387 6.520 -1.673 1.00 94.19 88 LEU A O 1
ATOM 748 N N . LYS A 1 89 ? 4.983 7.935 -2.392 1.00 94.50 89 LYS A N 1
ATOM 749 C CA . LYS A 1 89 ? 4.158 8.517 -3.460 1.00 94.50 89 LYS A CA 1
ATOM 750 C C . LYS A 1 89 ? 4.237 7.652 -4.708 1.00 94.50 89 LYS A C 1
ATOM 752 O O . LYS A 1 89 ? 5.325 7.282 -5.147 1.00 94.50 89 LYS A O 1
ATOM 757 N N . PHE A 1 90 ? 3.094 7.379 -5.323 1.00 93.75 90 PHE A N 1
ATOM 758 C CA . PHE A 1 90 ? 3.022 6.609 -6.557 1.00 93.75 90 PHE A CA 1
ATOM 759 C C . PHE A 1 90 ? 2.019 7.218 -7.534 1.00 93.75 90 PHE A C 1
ATOM 761 O O . PHE A 1 90 ? 1.110 7.941 -7.134 1.00 93.75 90 PHE A O 1
ATOM 768 N N . ALA A 1 91 ? 2.190 6.897 -8.811 1.00 92.56 91 ALA A N 1
ATOM 769 C CA . ALA A 1 91 ? 1.253 7.227 -9.872 1.00 92.56 91 ALA A CA 1
ATOM 770 C C . ALA A 1 91 ? 0.878 5.953 -10.643 1.00 92.56 91 ALA A C 1
ATOM 772 O O . ALA A 1 91 ? 1.727 5.062 -10.786 1.00 92.56 91 ALA A O 1
ATOM 773 N N . PRO A 1 92 ? -0.375 5.836 -11.115 1.00 92.00 92 PRO A N 1
ATOM 774 C CA . PRO A 1 92 ? -0.749 4.778 -12.043 1.00 92.00 92 PRO A CA 1
ATOM 775 C C . PRO A 1 92 ? 0.061 4.911 -13.338 1.00 92.00 92 PRO A C 1
ATOM 777 O O . PRO A 1 92 ? 0.384 6.015 -13.770 1.00 92.00 92 PRO A O 1
ATOM 780 N N . ILE A 1 93 ? 0.409 3.777 -13.938 1.00 87.69 93 ILE A N 1
ATOM 781 C CA . ILE A 1 93 ? 1.061 3.723 -15.247 1.00 87.69 93 ILE A CA 1
ATOM 782 C C . ILE A 1 93 ? -0.028 3.414 -16.272 1.00 87.69 93 ILE A C 1
ATOM 784 O O . ILE A 1 93 ? -0.530 2.292 -16.309 1.00 87.69 93 ILE A O 1
ATOM 788 N N . GLU A 1 94 ? -0.406 4.400 -17.079 1.00 72.19 94 GLU A N 1
ATOM 789 C CA . GLU A 1 94 ? -1.435 4.235 -18.118 1.00 72.19 94 GLU A CA 1
ATOM 790 C C . GLU A 1 94 ? -0.885 3.489 -19.351 1.00 72.19 94 GLU A C 1
ATOM 792 O O . GLU A 1 94 ? -1.572 2.659 -19.939 1.00 72.19 94 GLU A O 1
ATOM 797 N N . GLU A 1 95 ? 0.395 3.689 -19.677 1.00 57.12 95 GLU A N 1
ATOM 798 C CA . GLU A 1 95 ? 1.005 3.271 -20.953 1.00 57.12 95 GLU A CA 1
ATOM 799 C C . GLU A 1 95 ? 1.318 1.767 -21.079 1.00 57.12 95 GLU A C 1
ATOM 801 O O . GLU A 1 95 ? 1.560 1.268 -22.177 1.00 57.12 95 GLU A O 1
ATOM 806 N N . PHE A 1 96 ? 1.303 0.992 -19.988 1.00 51.31 96 PHE A N 1
ATOM 807 C CA . PHE A 1 96 ? 1.731 -0.416 -20.057 1.00 51.31 96 PHE A CA 1
ATOM 808 C C . PHE A 1 96 ? 0.710 -1.359 -20.711 1.00 51.31 96 PHE A C 1
ATOM 810 O O . PHE A 1 96 ? 1.026 -2.528 -20.935 1.00 51.31 96 PHE A O 1
ATOM 817 N N . ILE A 1 97 ? -0.492 -0.868 -21.027 1.00 50.50 97 ILE A N 1
ATOM 818 C CA . ILE A 1 97 ? -1.477 -1.628 -21.807 1.00 50.50 97 ILE A CA 1
ATOM 819 C C . ILE A 1 97 ? -1.069 -1.664 -23.292 1.00 50.50 97 ILE A C 1
ATOM 821 O O . ILE A 1 97 ? -1.310 -2.672 -23.949 1.00 50.50 97 ILE A O 1
ATOM 825 N N . GLU A 1 98 ? -0.371 -0.643 -23.802 1.00 48.94 98 GLU A N 1
ATOM 826 C CA . GLU A 1 98 ? 0.041 -0.581 -25.214 1.00 48.94 98 GLU A CA 1
ATOM 827 C C . GLU A 1 98 ? 1.401 -1.248 -25.479 1.00 48.94 98 GLU A C 1
ATOM 829 O O . GLU A 1 98 ? 1.611 -1.838 -26.531 1.00 48.94 98 GLU A O 1
ATOM 834 N N . THR A 1 99 ? 2.348 -1.257 -24.534 1.00 46.88 99 THR A N 1
ATOM 835 C CA . THR A 1 99 ? 3.718 -1.737 -24.845 1.00 46.88 99 THR A CA 1
ATOM 836 C C . THR A 1 99 ? 3.907 -3.260 -24.774 1.00 46.88 99 THR A C 1
ATOM 838 O O . THR A 1 99 ? 4.986 -3.769 -25.083 1.00 46.88 99 THR A O 1
ATOM 841 N N . GLN A 1 100 ? 2.874 -4.011 -24.386 1.00 50.69 100 GLN A N 1
ATOM 842 C CA . GLN A 1 100 ? 2.785 -5.442 -24.693 1.00 50.69 100 GLN A CA 1
ATOM 843 C C . GLN A 1 100 ? 1.790 -5.709 -25.819 1.00 50.69 100 GLN A C 1
ATOM 845 O O . GLN A 1 100 ? 1.185 -6.780 -25.865 1.00 50.69 100 GLN A O 1
ATOM 850 N N . GLU A 1 101 ? 1.663 -4.797 -26.785 1.00 47.75 101 GLU A N 1
ATOM 851 C CA . GLU A 1 101 ? 1.484 -5.260 -28.153 1.00 47.75 101 GLU A CA 1
ATOM 852 C C . GLU A 1 101 ? 2.552 -6.327 -28.378 1.00 47.75 101 GLU A C 1
ATOM 854 O O . GLU A 1 101 ? 3.751 -6.044 -28.435 1.00 47.75 101 GLU A O 1
ATOM 859 N N . ALA A 1 102 ? 2.125 -7.591 -28.355 1.00 54.00 102 ALA A N 1
ATOM 860 C CA . ALA A 1 102 ? 2.965 -8.710 -28.702 1.00 54.00 102 ALA A CA 1
ATOM 861 C C . ALA A 1 102 ? 3.544 -8.336 -30.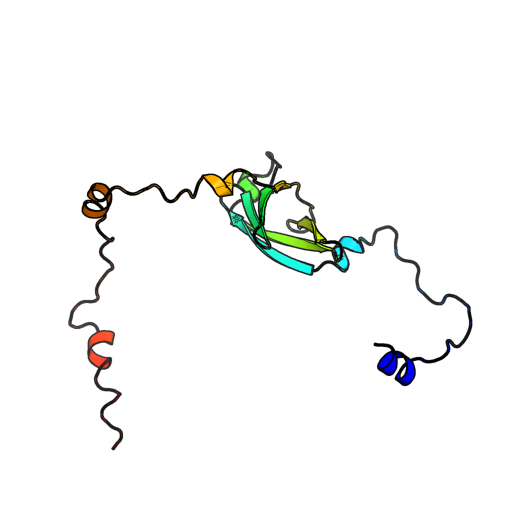056 1.00 54.00 102 ALA A C 1
ATOM 863 O O . ALA A 1 102 ? 2.798 -8.340 -31.035 1.00 54.00 102 ALA A O 1
ATOM 864 N N . ARG A 1 103 ? 4.823 -7.916 -30.083 1.00 57.44 103 ARG A N 1
ATOM 865 C CA . ARG A 1 103 ? 5.530 -7.559 -31.313 1.00 57.44 103 ARG A CA 1
ATOM 866 C C . ARG A 1 103 ? 5.103 -8.607 -32.317 1.00 57.44 103 ARG A C 1
ATOM 868 O O . ARG A 1 103 ? 5.342 -9.782 -32.047 1.00 57.44 103 ARG A O 1
ATOM 875 N N . LEU A 1 104 ? 4.387 -8.214 -33.370 1.00 59.62 104 LEU A N 1
ATOM 876 C CA . LEU A 1 104 ? 3.937 -9.151 -34.390 1.00 59.62 104 LEU A CA 1
ATOM 877 C C . LEU A 1 104 ? 5.212 -9.741 -34.984 1.00 59.62 104 LEU A C 1
ATOM 879 O O . LEU A 1 104 ? 5.899 -9.110 -35.781 1.00 59.62 104 LEU A O 1
ATOM 883 N N . VAL A 1 105 ? 5.605 -10.895 -34.451 1.00 64.25 105 VAL A N 1
ATOM 884 C CA . VAL A 1 105 ? 6.834 -11.576 -34.820 1.00 64.25 105 VAL A CA 1
ATOM 885 C C . VAL A 1 105 ? 6.544 -12.145 -36.194 1.00 64.25 105 VAL A C 1
ATOM 887 O O . VAL A 1 105 ? 5.701 -13.044 -36.316 1.00 64.25 105 VAL A O 1
ATOM 890 N N . ASP A 1 106 ? 7.187 -11.593 -37.222 1.00 73.38 106 ASP A N 1
ATOM 891 C CA . ASP A 1 106 ? 7.057 -12.128 -38.572 1.00 73.38 106 ASP A CA 1
ATOM 892 C C . ASP A 1 106 ? 7.489 -13.604 -38.565 1.00 73.38 106 ASP A C 1
ATOM 894 O O . ASP A 1 106 ? 8.293 -14.038 -37.732 1.00 73.38 106 ASP A O 1
ATOM 898 N N . ASN A 1 107 ? 6.962 -14.417 -39.479 1.00 71.62 107 ASN A N 1
ATOM 899 C CA . ASN A 1 107 ? 7.320 -15.837 -39.521 1.00 71.62 107 ASN A CA 1
ATOM 900 C C . ASN A 1 107 ? 8.837 -16.040 -39.705 1.00 71.62 107 ASN A C 1
ATOM 902 O O . ASN A 1 107 ? 9.383 -17.002 -39.169 1.00 71.62 107 ASN A O 1
ATOM 906 N N . LYS A 1 108 ? 9.532 -15.091 -40.345 1.00 73.06 108 LYS A N 1
ATOM 907 C CA . LYS A 1 108 ? 11.000 -15.075 -40.457 1.00 73.06 108 LYS A CA 1
ATOM 908 C C . LYS A 1 108 ? 11.715 -14.891 -39.115 1.00 73.06 108 LYS A C 1
ATOM 910 O O . LYS A 1 108 ? 12.733 -15.532 -38.867 1.00 73.06 108 LYS A O 1
ATOM 915 N N . ASP A 1 109 ? 11.173 -14.071 -38.218 1.00 68.06 109 ASP A N 1
ATOM 916 C CA . ASP A 1 109 ? 11.739 -13.877 -36.878 1.00 68.06 109 ASP A CA 1
ATOM 917 C C . ASP A 1 109 ? 11.578 -15.146 -36.013 1.00 68.06 109 ASP A C 1
ATOM 919 O O . ASP A 1 109 ? 12.426 -15.443 -35.166 1.00 68.06 109 ASP A O 1
ATOM 923 N N . LYS A 1 110 ? 10.530 -15.952 -36.258 1.00 63.62 110 LYS A N 1
ATOM 924 C CA . LYS A 1 110 ? 10.339 -17.260 -35.601 1.00 63.62 110 LYS A CA 1
ATOM 925 C C . LYS A 1 110 ? 11.373 -18.294 -36.049 1.00 63.62 110 LYS A C 1
ATOM 927 O O . LYS A 1 110 ? 11.809 -19.090 -35.223 1.00 63.62 110 LYS A O 1
ATOM 932 N N . GLU A 1 111 ? 11.800 -18.273 -37.313 1.00 67.69 111 GLU A N 1
ATOM 933 C CA . GLU A 1 111 ? 12.862 -19.164 -37.814 1.00 67.69 111 GLU A CA 1
ATOM 934 C C . GLU A 1 111 ? 14.229 -18.864 -37.175 1.00 67.69 111 GLU A C 1
ATOM 936 O O . GLU A 1 111 ? 15.051 -19.764 -36.976 1.00 67.69 111 GLU A O 1
ATOM 941 N N . LEU A 1 112 ? 14.467 -17.604 -36.797 1.00 70.38 112 LEU A N 1
ATOM 942 C CA . LEU A 1 112 ? 15.673 -17.175 -36.086 1.00 70.38 112 LEU A CA 1
ATOM 943 C C . LEU A 1 112 ? 15.615 -17.460 -34.578 1.00 70.38 112 LEU A C 1
ATOM 945 O O . LEU A 1 112 ? 16.662 -17.514 -33.921 1.00 70.38 112 LEU A O 1
ATOM 949 N N . TRP A 1 113 ? 14.421 -17.675 -34.020 1.00 68.81 113 TRP A N 1
ATOM 950 C CA . TRP A 1 113 ? 14.245 -18.006 -32.611 1.00 68.81 113 TRP A CA 1
ATOM 951 C C . TRP A 1 113 ? 14.738 -19.427 -32.321 1.00 68.81 113 TRP A C 1
ATOM 953 O O . TRP A 1 113 ? 14.026 -20.421 -32.449 1.00 68.81 113 TRP A O 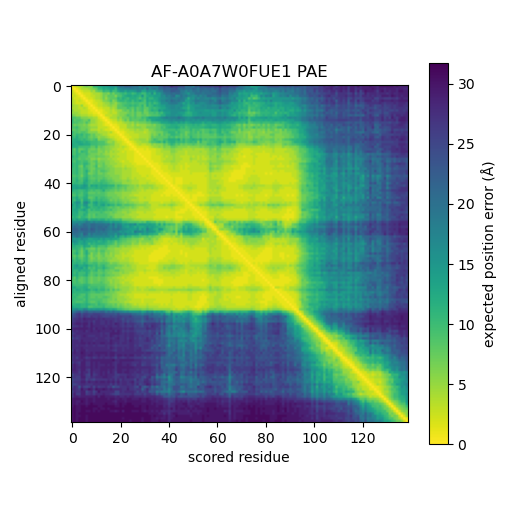1
ATOM 963 N N . LYS A 1 114 ? 15.998 -19.534 -31.895 1.00 73.19 114 LYS A N 1
ATOM 964 C CA . LYS A 1 114 ? 16.568 -20.790 -31.405 1.00 73.19 114 LYS A CA 1
ATOM 965 C C . LYS A 1 114 ? 16.346 -20.870 -29.895 1.00 73.19 114 LYS A C 1
ATOM 967 O O . LYS A 1 114 ? 16.910 -20.041 -29.174 1.00 73.19 114 LYS A O 1
ATOM 972 N N . PRO A 1 115 ? 15.587 -21.854 -29.376 1.00 74.06 115 PRO A N 1
ATOM 973 C CA . PRO A 1 115 ? 15.458 -22.018 -27.937 1.00 74.06 115 PRO A CA 1
ATOM 974 C C . PRO A 1 115 ? 16.850 -22.230 -27.337 1.00 74.06 115 PRO A C 1
ATOM 976 O O . PRO A 1 115 ? 17.672 -22.992 -27.862 1.00 74.06 115 PRO A O 1
ATOM 979 N N . LYS A 1 116 ? 17.139 -21.537 -26.233 1.00 75.94 116 LYS A N 1
ATOM 980 C CA . LYS A 1 116 ? 18.404 -21.711 -25.515 1.00 75.94 116 LYS A CA 1
ATOM 981 C C . LYS A 1 116 ? 18.523 -23.182 -25.127 1.00 75.94 116 LYS A C 1
ATOM 983 O O . LYS A 1 116 ? 17.635 -23.711 -24.463 1.00 75.94 116 LYS A O 1
ATOM 988 N N . LYS A 1 117 ? 19.610 -23.845 -25.538 1.00 73.50 117 LYS A N 1
ATOM 989 C CA . LYS A 1 117 ? 19.845 -25.257 -25.208 1.00 73.50 117 LYS A CA 1
ATOM 990 C C . LYS A 1 117 ? 19.855 -25.413 -23.688 1.00 73.50 117 LYS A C 1
ATOM 992 O O . LYS A 1 117 ? 20.806 -25.003 -23.025 1.00 73.50 117 LYS A O 1
ATOM 997 N N . THR A 1 118 ? 18.795 -25.987 -23.133 1.00 76.06 118 THR A N 1
ATOM 998 C CA . THR A 1 118 ? 18.769 -26.385 -21.728 1.00 76.06 118 THR A CA 1
ATOM 999 C C . THR A 1 118 ? 19.751 -27.537 -21.548 1.00 76.06 118 THR A C 1
ATOM 1001 O O . THR A 1 118 ? 19.846 -28.421 -22.404 1.00 76.06 118 THR A O 1
ATOM 1004 N N . HIS A 1 119 ? 20.510 -27.531 -20.454 1.00 80.31 119 HIS A N 1
ATOM 1005 C CA . HIS A 1 119 ? 21.440 -28.614 -20.157 1.00 80.31 119 HIS A CA 1
ATOM 1006 C C . HIS A 1 119 ? 20.668 -29.935 -20.013 1.00 80.31 119 HIS A C 1
ATOM 1008 O O . HIS A 1 119 ? 19.965 -30.159 -19.028 1.00 80.31 119 HIS A O 1
ATOM 1014 N N . CYS A 1 120 ? 20.802 -30.817 -21.003 1.00 75.62 120 CYS A N 1
ATOM 1015 C CA . CYS A 1 120 ? 20.297 -32.177 -20.911 1.00 75.62 120 CYS A CA 1
ATOM 1016 C C . CYS A 1 120 ? 21.322 -33.031 -20.157 1.00 75.62 120 CYS A C 1
ATOM 1018 O O . CYS A 1 120 ? 22.459 -33.157 -20.623 1.00 75.62 120 CYS A O 1
ATOM 1020 N N . PRO A 1 121 ? 20.951 -33.654 -19.025 1.00 81.81 121 PRO A N 1
ATOM 1021 C CA . PRO A 1 121 ? 21.863 -34.538 -18.320 1.00 81.81 121 PRO A CA 1
ATOM 1022 C C . PRO A 1 121 ? 22.308 -35.685 -19.238 1.00 81.81 121 PRO A C 1
ATOM 1024 O O . PRO A 1 121 ? 21.512 -36.227 -20.022 1.00 81.81 121 PRO A O 1
ATOM 1027 N N . ARG A 1 122 ? 23.593 -36.055 -19.129 1.00 79.31 122 ARG A N 1
ATOM 1028 C CA . ARG A 1 122 ? 24.198 -37.156 -19.896 1.00 79.31 122 ARG A CA 1
ATOM 1029 C C . ARG A 1 122 ? 23.389 -38.444 -19.721 1.00 79.31 122 ARG A C 1
ATOM 1031 O O . ARG A 1 122 ? 22.728 -38.645 -18.704 1.00 79.31 122 ARG A O 1
ATOM 1038 N N . ARG A 1 123 ? 23.480 -39.352 -20.698 1.00 77.06 123 ARG A N 1
ATOM 1039 C CA . ARG A 1 123 ? 22.731 -40.624 -20.715 1.00 77.06 123 ARG A CA 1
ATOM 1040 C C . ARG A 1 123 ? 22.863 -41.432 -19.415 1.00 77.06 123 ARG A C 1
ATOM 1042 O O . ARG A 1 123 ? 21.900 -42.059 -18.998 1.00 77.06 123 ARG A O 1
ATOM 1049 N N . ASN A 1 124 ? 24.014 -41.344 -18.749 1.00 79.69 124 ASN A N 1
ATOM 1050 C CA . ASN A 1 124 ? 24.323 -42.100 -17.533 1.00 79.69 124 ASN A CA 1
ATOM 1051 C C . ASN A 1 124 ? 23.947 -41.367 -16.227 1.00 79.69 124 ASN A C 1
ATOM 1053 O O . ASN A 1 124 ? 24.372 -41.784 -15.153 1.00 79.69 124 ASN A O 1
ATOM 1057 N N . HIS A 1 125 ? 23.179 -40.275 -16.291 1.00 81.75 125 HIS A N 1
ATOM 1058 C CA . HIS A 1 125 ? 22.756 -39.543 -15.098 1.00 81.75 125 HIS A CA 1
ATOM 1059 C C . HIS A 1 125 ? 21.790 -40.389 -14.240 1.00 81.75 125 HIS A C 1
ATOM 1061 O O . HIS A 1 125 ? 20.832 -40.948 -14.785 1.00 81.75 125 HIS A O 1
ATOM 1067 N N . PRO A 1 126 ? 21.971 -40.463 -12.907 1.00 75.25 126 PRO A N 1
ATOM 1068 C CA . PRO A 1 126 ? 21.202 -41.351 -12.024 1.00 75.25 126 PRO A CA 1
ATOM 1069 C C . PRO A 1 126 ? 19.678 -41.156 -12.112 1.00 75.25 126 PRO A C 1
ATOM 1071 O O . PRO A 1 126 ? 18.929 -42.130 -12.108 1.00 75.25 126 PRO A O 1
ATOM 1074 N N . TRP A 1 127 ? 19.212 -39.918 -12.310 1.00 67.06 127 TRP A N 1
ATOM 1075 C CA . TRP A 1 127 ? 17.788 -39.605 -12.517 1.00 67.06 127 TRP A CA 1
ATOM 1076 C C . TRP A 1 127 ? 17.177 -40.231 -13.791 1.00 67.06 127 TRP A C 1
ATOM 1078 O O . TRP A 1 127 ? 16.015 -40.625 -13.774 1.00 67.06 127 TRP A O 1
ATOM 1088 N N . LYS A 1 128 ? 17.955 -40.417 -14.872 1.00 70.94 128 LYS A N 1
ATOM 1089 C CA . LYS A 1 128 ? 17.501 -41.159 -16.068 1.00 70.94 128 LYS A CA 1
ATOM 1090 C C . LYS A 1 128 ? 17.525 -42.673 -15.856 1.00 70.94 128 LYS A C 1
ATOM 1092 O O . LYS A 1 128 ? 16.728 -43.385 -16.457 1.00 70.94 128 LYS A O 1
ATOM 1097 N N . ARG A 1 129 ? 18.428 -43.161 -15.002 1.00 66.88 129 ARG A N 1
ATOM 1098 C CA . ARG A 1 129 ? 18.616 -44.594 -14.730 1.00 66.88 129 ARG A CA 1
ATOM 1099 C C . ARG A 1 129 ? 17.524 -45.171 -13.825 1.00 66.88 129 ARG A C 1
ATOM 1101 O O . ARG A 1 129 ? 17.144 -46.324 -13.998 1.00 66.88 129 ARG A O 1
ATOM 1108 N N . ASN A 1 130 ? 17.000 -44.361 -12.903 1.00 65.50 130 ASN A N 1
ATOM 1109 C CA . ASN A 1 130 ? 16.010 -44.800 -11.916 1.00 65.50 130 ASN A CA 1
ATOM 1110 C C . ASN A 1 130 ? 14.560 -44.415 -12.274 1.00 65.50 130 ASN A C 1
ATOM 1112 O O . ASN A 1 130 ? 13.636 -44.904 -11.635 1.00 65.50 130 ASN A O 1
ATOM 1116 N N . GLY A 1 131 ? 14.340 -43.578 -13.297 1.00 58.47 131 GLY A N 1
ATOM 1117 C CA . GLY A 1 131 ? 13.016 -43.028 -13.630 1.00 58.47 131 GLY A CA 1
ATOM 1118 C C . GLY A 1 131 ? 11.989 -44.015 -14.206 1.00 58.47 131 GLY A C 1
ATOM 1119 O O . GLY A 1 131 ? 10.805 -43.706 -14.193 1.00 58.47 131 GLY A O 1
ATOM 1120 N N . TYR A 1 132 ? 12.407 -45.199 -14.671 1.00 53.12 132 TYR A N 1
ATOM 1121 C CA . TYR A 1 132 ? 11.511 -46.183 -15.309 1.00 53.12 132 TYR A CA 1
ATOM 1122 C C . TYR A 1 132 ? 11.372 -47.514 -14.557 1.00 53.12 132 TYR A C 1
ATOM 1124 O O . TYR A 1 132 ? 10.593 -48.366 -14.972 1.00 53.12 132 TYR A O 1
ATOM 1132 N N . ARG A 1 133 ? 12.106 -47.728 -13.455 1.00 47.84 133 ARG A N 1
ATOM 1133 C CA . ARG A 1 133 ? 12.162 -49.049 -12.795 1.00 47.84 133 ARG A CA 1
ATOM 1134 C C . ARG A 1 133 ? 11.268 -49.177 -11.557 1.00 47.84 133 ARG A C 1
ATOM 1136 O O . ARG A 1 133 ? 11.046 -50.286 -11.088 1.00 47.84 133 ARG A O 1
ATOM 1143 N N . SER A 1 134 ? 10.711 -48.073 -11.063 1.00 48.81 134 SER A N 1
ATOM 1144 C CA . SER A 1 134 ? 9.953 -48.045 -9.801 1.00 48.81 134 SER A CA 1
ATOM 1145 C C . SER A 1 134 ? 8.458 -48.368 -9.940 1.00 48.81 134 SER A C 1
ATOM 1147 O O . SER A 1 134 ? 7.793 -48.548 -8.928 1.00 48.81 134 SER A O 1
ATOM 1149 N N . TYR A 1 135 ? 7.919 -48.447 -11.165 1.00 50.00 135 TYR A N 1
ATOM 1150 C CA . TYR A 1 135 ? 6.480 -48.654 -11.417 1.00 50.00 135 TYR A CA 1
ATOM 1151 C C . TYR A 1 135 ? 6.103 -50.071 -11.886 1.00 50.00 135 TYR A C 1
ATOM 1153 O O . TYR A 1 135 ? 4.935 -50.322 -12.160 1.00 50.00 135 TYR A O 1
ATOM 1161 N N . VAL A 1 136 ? 7.054 -51.013 -11.965 1.00 47.62 136 VAL A N 1
ATOM 1162 C CA . VAL A 1 136 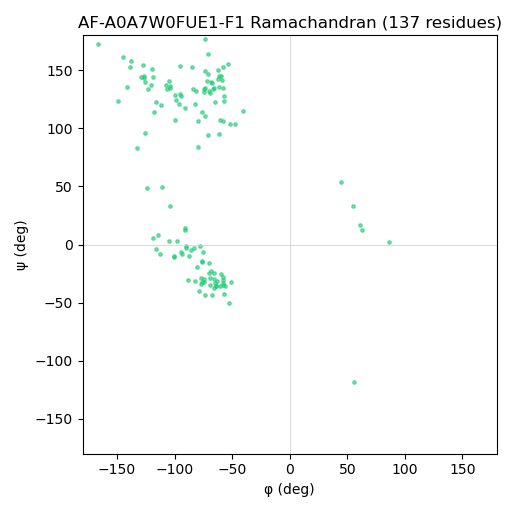? 6.813 -52.366 -12.524 1.00 47.62 136 VAL A CA 1
ATOM 1163 C C . VAL A 1 136 ? 6.958 -53.493 -11.481 1.00 47.62 136 VAL A C 1
ATOM 1165 O O . VAL A 1 136 ? 6.880 -54.664 -11.823 1.00 47.62 136 VAL A O 1
ATOM 1168 N N . GLN A 1 137 ? 7.110 -53.188 -10.187 1.00 45.97 137 GLN A N 1
ATOM 1169 C CA . GLN A 1 137 ? 7.236 -54.221 -9.137 1.00 45.97 137 GLN A CA 1
ATOM 1170 C C . GLN A 1 137 ? 6.202 -54.092 -8.009 1.00 45.97 137 GLN A C 1
ATOM 1172 O O . GLN A 1 137 ? 6.539 -54.138 -6.829 1.00 45.97 137 GLN A O 1
ATOM 1177 N N . LYS A 1 138 ? 4.925 -53.946 -8.371 1.00 43.28 138 LYS A N 1
ATOM 1178 C CA . LYS A 1 138 ? 3.801 -54.305 -7.492 1.00 43.28 138 LYS A CA 1
ATOM 1179 C C . LYS A 1 138 ? 2.787 -55.136 -8.277 1.00 43.28 138 LYS A C 1
ATOM 1181 O O . LYS A 1 138 ? 1.819 -54.597 -8.805 1.00 43.28 138 LYS A O 1
ATOM 1186 N N . LYS A 1 139 ? 3.050 -56.435 -8.372 1.00 35.59 139 LYS A N 1
ATOM 1187 C CA . LYS A 1 139 ? 2.056 -57.496 -8.542 1.00 35.59 139 LYS A CA 1
ATOM 1188 C C . LYS A 1 139 ? 2.587 -58.745 -7.863 1.00 35.59 139 LYS A C 1
ATOM 1190 O O . LYS A 1 139 ? 3.812 -58.964 -7.979 1.00 35.59 139 LYS A O 1
#

pLDDT: mean 81.15, std 15.14, range [35.59, 96.81]

Mean predicted aligned error: 14.45 Å

Foldseek 3Di:
DVVVCVVPDDDDPDPDDPDDDDDPPDPPQQVQWDKDKDFAALQQWDDDPNWIKHFPDPVCSVVRHRHIKIWTAGPVRDIWIDDPPDTTDMDTDPCPVPVPPVPPQPVVNVVVDDPDDDDDDPCPDVCNVPVPPPPPPDD